Protein AF-A0A7V9HHV7-F1 (afdb_monomer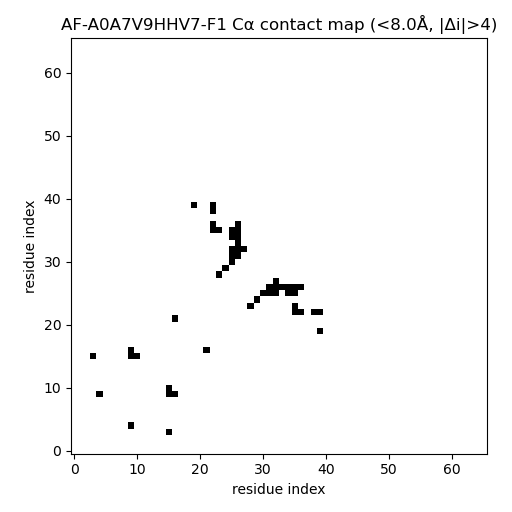)

pLDDT: mean 70.67, std 16.46, range [40.44, 93.0]

Radius of gyration: 16.37 Å; Cα contacts (8 Å, |Δi|>4): 26; chains: 1; bounding box: 44×30×32 Å

Sequence (66 aa):
FDLVYVMTGGGPANSTSLVIFYIYQQAFAYGNFGYAAAMASFLVVVLVLLTAVLFKLTKGGRFDFD

Mean predicted aligned error: 12.34 Å

Secondary structure (DSSP, 8-state):
--HHHHHHTT-SSSSSS-HHHHHHIIIIIS--HHHHHHHHHHHHHHHHHHHHHHHHHS-S------

Foldseek 3Di:
DPPLCPPPVCDDDCPSVPVLVVLVCCCPVVVNVVVSVVSVVVVVVVVVVVVVVCCVVCVVDPPPPD

Structure (mmCIF, N/CA/C/O backbone):
data_AF-A0A7V9HHV7-F1
#
_entry.id   AF-A0A7V9HHV7-F1
#
loop_
_atom_site.group_PDB
_atom_site.id
_atom_site.type_symbol
_atom_site.label_atom_id
_atom_site.label_alt_id
_atom_site.label_comp_id
_atom_site.label_asym_id
_atom_site.label_entity_id
_atom_site.label_seq_id
_atom_site.pdbx_PDB_ins_code
_atom_site.Cartn_x
_atom_site.Cartn_y
_atom_site.Cartn_z
_atom_site.occupancy
_atom_site.B_iso_or_equiv
_atom_site.auth_seq_id
_atom_site.auth_comp_id
_atom_site.auth_asym_id
_atom_site.auth_atom_id
_atom_site.pdbx_PDB_model_num
ATOM 1 N N . PHE A 1 1 ? 7.851 6.105 9.940 1.00 50.00 1 PHE A N 1
ATOM 2 C CA . PHE A 1 1 ? 6.439 6.072 10.367 1.00 50.00 1 PHE A CA 1
ATOM 3 C C . PHE A 1 1 ? 5.960 7.409 10.934 1.00 50.00 1 PHE A C 1
ATOM 5 O O . PHE A 1 1 ? 4.820 7.749 10.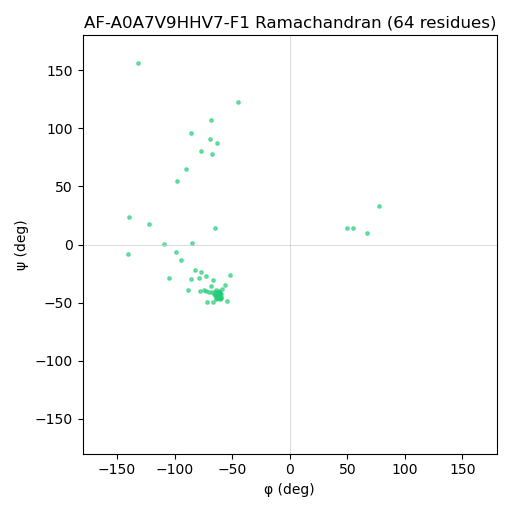665 1.00 50.00 1 PHE A O 1
ATOM 12 N N . ASP A 1 2 ? 6.811 8.216 11.579 1.00 40.44 2 ASP A N 1
ATOM 13 C CA . ASP A 1 2 ? 6.409 9.538 12.108 1.00 40.44 2 ASP A CA 1
ATOM 14 C C . ASP A 1 2 ? 6.280 10.682 11.082 1.00 40.44 2 ASP A C 1
ATOM 16 O O . ASP A 1 2 ? 5.550 11.643 11.311 1.00 40.44 2 ASP A O 1
ATOM 20 N N . LEU A 1 3 ? 6.955 10.610 9.928 1.00 50.50 3 LEU A N 1
ATOM 21 C CA . LEU A 1 3 ? 7.078 11.783 9.049 1.00 50.50 3 LEU A CA 1
ATOM 22 C C . LEU A 1 3 ? 5.777 12.164 8.309 1.00 50.50 3 LEU A C 1
ATOM 24 O O . LEU A 1 3 ? 5.575 13.326 7.983 1.00 50.50 3 LEU A O 1
ATOM 28 N N . VAL A 1 4 ? 4.876 11.212 8.045 1.00 50.75 4 VAL A N 1
ATOM 29 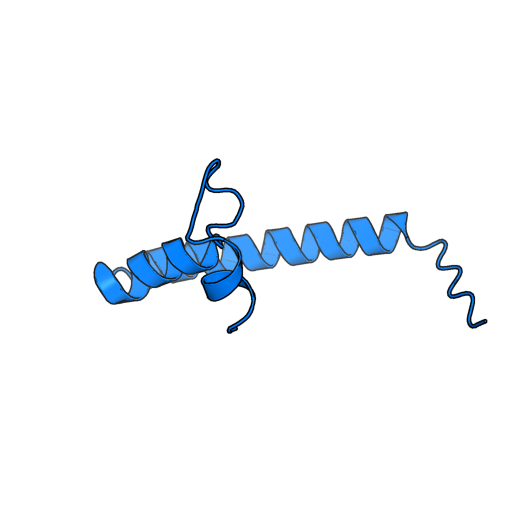C CA . VAL A 1 4 ? 3.659 11.470 7.242 1.00 50.75 4 VAL A CA 1
ATOM 30 C C . VAL A 1 4 ? 2.511 12.018 8.097 1.00 50.75 4 VAL A C 1
ATOM 32 O O . VAL A 1 4 ? 1.707 12.809 7.608 1.00 50.75 4 VAL A O 1
ATOM 35 N N . TYR A 1 5 ? 2.457 11.654 9.382 1.00 47.12 5 TYR A N 1
ATOM 36 C CA . TYR A 1 5 ? 1.384 12.081 10.283 1.00 47.12 5 TYR A CA 1
ATOM 37 C C . TYR A 1 5 ? 1.574 13.526 10.769 1.00 47.12 5 TYR A C 1
ATOM 39 O O . TYR A 1 5 ? 0.621 14.300 10.800 1.00 47.12 5 TYR A O 1
ATOM 47 N N . VAL A 1 6 ? 2.816 13.920 11.073 1.00 46.22 6 VAL A N 1
ATOM 48 C CA . VAL A 1 6 ? 3.126 15.247 11.635 1.00 46.22 6 VAL A CA 1
ATOM 49 C C . VAL A 1 6 ? 3.133 16.352 10.570 1.00 46.22 6 VAL A C 1
ATOM 51 O O . VAL A 1 6 ? 2.807 17.495 10.871 1.00 46.22 6 VAL A O 1
ATOM 54 N N . MET A 1 7 ? 3.461 16.028 9.314 1.00 45.97 7 MET A N 1
ATOM 55 C CA . MET A 1 7 ? 3.684 17.045 8.276 1.00 45.97 7 MET A CA 1
ATOM 56 C C . MET A 1 7 ? 2.409 17.577 7.599 1.00 45.97 7 MET A C 1
ATOM 58 O O . MET A 1 7 ? 2.475 18.652 7.014 1.00 45.97 7 MET A O 1
ATOM 62 N N . THR A 1 8 ? 1.264 16.869 7.611 1.00 47.75 8 THR A N 1
ATOM 63 C CA . THR A 1 8 ? 0.108 17.299 6.778 1.00 47.75 8 THR A CA 1
ATOM 64 C C . THR A 1 8 ? -1.287 17.183 7.386 1.00 47.75 8 THR A C 1
ATOM 66 O O . THR A 1 8 ? -2.231 17.668 6.765 1.00 47.75 8 THR A O 1
ATOM 69 N N . GLY A 1 9 ? -1.472 16.564 8.559 1.00 46.25 9 GLY A N 1
ATOM 70 C CA . GLY A 1 9 ? -2.788 16.518 9.218 1.00 46.25 9 GLY A CA 1
ATOM 71 C C . GLY A 1 9 ? -3.945 15.952 8.370 1.00 46.25 9 GLY A C 1
ATOM 72 O O . GLY A 1 9 ? -5.101 16.130 8.735 1.00 46.25 9 GLY A O 1
ATOM 73 N N . GLY A 1 10 ? -3.664 15.286 7.242 1.00 49.06 10 GLY A N 1
ATOM 74 C CA . GLY A 1 10 ? -4.679 14.661 6.392 1.00 49.06 10 GLY A CA 1
ATOM 75 C C . GLY A 1 10 ? -5.498 15.577 5.461 1.00 49.06 10 GLY A C 1
ATOM 76 O O . GLY A 1 10 ? -6.649 15.239 5.200 1.00 49.06 10 GLY A O 1
ATOM 77 N N . GLY A 1 11 ? -4.970 16.681 4.903 1.00 50.25 11 GLY A N 1
ATOM 78 C CA . GLY A 1 11 ? -5.697 17.491 3.885 1.00 50.25 11 GLY A CA 1
ATOM 79 C C . GLY A 1 11 ? -4.879 17.854 2.627 1.00 50.25 11 GLY A C 1
ATOM 80 O O . GLY A 1 11 ? -3.654 17.876 2.733 1.00 50.25 11 GLY A O 1
ATOM 81 N N . PRO A 1 12 ? -5.483 18.147 1.435 1.00 48.38 12 PRO A N 1
ATOM 82 C CA . PRO A 1 12 ? -6.909 18.330 1.098 1.00 48.38 12 PRO A CA 1
ATOM 83 C C . PRO A 1 12 ? -7.451 17.374 0.001 1.00 48.38 12 PRO A C 1
ATOM 85 O O . PRO A 1 12 ? -8.478 17.652 -0.612 1.00 48.38 12 PRO A O 1
ATOM 88 N N . ALA A 1 13 ? -6.758 16.270 -0.297 1.00 42.91 13 ALA A N 1
ATOM 89 C CA . ALA A 1 13 ? -7.071 15.453 -1.477 1.00 42.91 13 ALA A CA 1
ATOM 90 C C . ALA A 1 13 ? -6.997 13.939 -1.253 1.00 42.91 13 ALA A C 1
ATOM 92 O O . ALA A 1 13 ? -6.732 13.225 -2.210 1.00 42.91 13 ALA A O 1
ATOM 93 N N . ASN A 1 14 ? -7.145 13.417 -0.025 1.00 49.22 14 ASN A N 1
ATOM 94 C CA . ASN A 1 14 ? -7.019 11.967 0.246 1.00 49.22 14 ASN A CA 1
ATOM 95 C C . ASN A 1 14 ? -5.739 11.311 -0.341 1.00 49.22 14 ASN A C 1
ATOM 97 O O . ASN A 1 14 ? -5.638 10.092 -0.409 1.00 49.22 14 ASN A O 1
ATOM 101 N N . SER A 1 15 ? -4.749 12.111 -0.754 1.00 44.50 15 SER A N 1
ATOM 102 C CA . SER A 1 15 ? -3.606 11.679 -1.567 1.00 44.50 15 SER A CA 1
ATOM 103 C C . SER A 1 15 ? -2.397 11.320 -0.701 1.00 44.50 15 SER A C 1
ATOM 105 O O . SER A 1 15 ? -1.455 10.693 -1.173 1.00 44.50 15 SER A O 1
ATOM 107 N N . THR A 1 16 ? -2.447 11.693 0.580 1.00 49.56 16 THR A N 1
ATOM 108 C CA . THR A 1 16 ? -1.544 11.274 1.663 1.00 49.56 16 THR A CA 1
ATOM 109 C C . THR A 1 16 ? -2.220 10.341 2.666 1.00 49.56 16 THR A C 1
ATOM 111 O O . THR A 1 16 ? -1.561 9.868 3.592 1.00 49.56 16 THR A O 1
ATOM 114 N N . SER A 1 17 ? -3.503 10.008 2.472 1.00 53.56 17 SER A N 1
ATOM 115 C CA . SER A 1 17 ? -4.117 8.867 3.150 1.00 53.56 17 SER A CA 1
ATOM 116 C C . SER A 1 17 ? -3.478 7.622 2.557 1.00 53.56 17 SER A C 1
ATOM 118 O O . SER A 1 17 ? -3.907 7.122 1.520 1.00 53.56 17 SER A O 1
ATOM 120 N N . LEU A 1 18 ? -2.386 7.165 3.176 1.00 66.38 18 LEU A N 1
ATOM 121 C CA . LEU A 1 18 ? -1.739 5.908 2.827 1.00 66.38 18 LEU A CA 1
ATOM 122 C C . LEU A 1 18 ? -2.855 4.873 2.681 1.00 66.38 18 LEU A C 1
ATOM 124 O O . LEU A 1 18 ? -3.620 4.682 3.620 1.00 66.38 18 LEU A O 1
ATOM 128 N N . VAL A 1 19 ? -2.980 4.215 1.527 1.00 69.50 19 VAL A N 1
ATOM 129 C CA . VAL A 1 19 ? -3.998 3.161 1.318 1.00 69.50 19 VAL A CA 1
ATOM 130 C C . VAL A 1 19 ? -3.920 2.106 2.439 1.00 69.50 19 VAL A C 1
ATOM 132 O O . VAL A 1 19 ? -4.917 1.521 2.854 1.00 69.50 19 VAL A O 1
ATOM 135 N N . ILE A 1 20 ? -2.731 1.967 3.025 1.00 71.69 20 ILE A N 1
ATOM 136 C CA . ILE A 1 20 ? -2.432 1.206 4.237 1.00 71.69 20 ILE A CA 1
ATOM 137 C C . ILE A 1 20 ? -3.249 1.619 5.474 1.00 71.69 20 ILE A C 1
ATOM 139 O O . ILE A 1 20 ? -3.608 0.754 6.263 1.00 71.69 20 ILE A O 1
ATOM 143 N N . PHE A 1 21 ? -3.587 2.897 5.648 1.00 76.75 21 PHE A N 1
ATOM 144 C CA . PHE A 1 21 ? -4.420 3.392 6.745 1.00 76.75 21 PHE A CA 1
ATOM 145 C C . PHE A 1 21 ? -5.864 2.900 6.621 1.00 76.75 21 PHE A C 1
ATOM 147 O O . PHE A 1 21 ? -6.458 2.464 7.604 1.00 76.75 21 PHE A O 1
ATOM 154 N N . TYR A 1 22 ? -6.409 2.887 5.403 1.00 77.44 22 TYR A N 1
ATOM 155 C CA . TYR A 1 22 ? -7.738 2.333 5.148 1.00 77.44 22 TYR A CA 1
ATOM 156 C C . TYR A 1 22 ? -7.767 0.817 5.390 1.00 77.44 22 TYR A C 1
ATOM 158 O O . TYR A 1 22 ? -8.662 0.304 6.058 1.00 77.44 22 TYR A O 1
ATOM 166 N N . ILE A 1 23 ? -6.733 0.103 4.932 1.00 80.44 23 ILE A N 1
ATOM 167 C CA . ILE A 1 23 ? -6.558 -1.332 5.202 1.00 80.44 23 ILE A CA 1
ATOM 168 C C . ILE A 1 23 ? -6.452 -1.596 6.710 1.00 80.44 23 ILE A C 1
ATOM 170 O O . ILE A 1 23 ? -7.066 -2.534 7.215 1.00 80.44 23 ILE A O 1
ATOM 174 N N . TYR A 1 24 ? -5.711 -0.757 7.439 1.00 78.69 24 TYR A N 1
ATOM 175 C CA . TYR A 1 24 ? -5.562 -0.854 8.888 1.00 78.69 24 TYR A CA 1
ATOM 176 C C . TYR A 1 24 ? -6.899 -0.659 9.607 1.00 78.69 24 TYR A C 1
ATOM 178 O O . TYR A 1 24 ? -7.259 -1.460 10.466 1.00 78.69 24 TYR A O 1
ATOM 186 N N . GLN A 1 25 ? -7.676 0.353 9.220 1.00 79.75 25 GLN A N 1
ATOM 187 C CA . GLN A 1 25 ? -9.008 0.575 9.776 1.00 79.75 25 GLN A CA 1
ATOM 188 C C . GLN A 1 25 ? -9.930 -0.623 9.489 1.00 79.75 25 GLN A C 1
ATOM 190 O O . GLN A 1 25 ? -10.642 -1.089 10.374 1.00 79.75 25 GLN A O 1
ATOM 195 N N . GLN A 1 26 ? -9.853 -1.208 8.296 1.00 79.88 26 GLN A N 1
ATOM 196 C CA . GLN A 1 26 ? -10.644 -2.383 7.935 1.00 79.88 26 GLN A CA 1
ATOM 197 C C . GLN A 1 26 ? -10.240 -3.658 8.688 1.00 79.88 26 GLN A C 1
ATOM 199 O O . GLN A 1 26 ? -11.109 -4.445 9.065 1.00 79.88 26 GLN A O 1
ATOM 204 N N . ALA A 1 27 ? -8.947 -3.840 8.958 1.00 80.62 27 ALA A N 1
ATOM 205 C CA . ALA A 1 27 ? -8.435 -4.955 9.748 1.00 80.62 27 ALA A CA 1
ATOM 206 C C . ALA A 1 27 ? -8.787 -4.812 11.236 1.00 80.62 27 ALA A C 1
ATOM 208 O O . ALA A 1 27 ? -9.312 -5.746 11.831 1.00 80.62 27 ALA A O 1
ATOM 209 N N . PHE A 1 28 ? -8.519 -3.647 11.833 1.00 79.00 28 PHE A N 1
ATOM 210 C CA . PHE A 1 28 ? -8.530 -3.475 13.289 1.00 79.00 28 PHE A CA 1
ATOM 211 C C .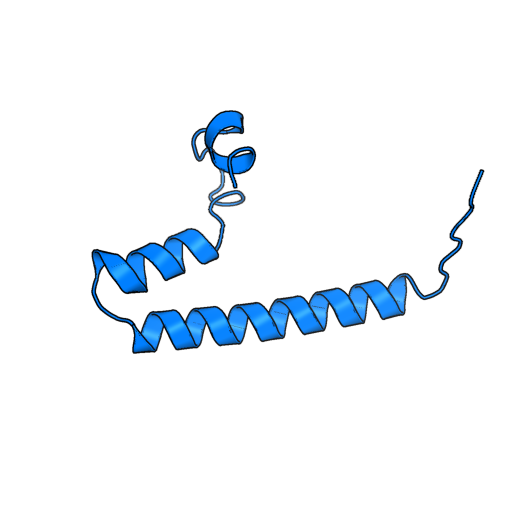 PHE A 1 28 ? -9.754 -2.738 13.837 1.00 79.00 28 PHE A C 1
ATOM 213 O O . PHE A 1 28 ? -10.148 -3.013 14.965 1.00 79.00 28 PHE A O 1
ATOM 220 N N . ALA A 1 29 ? -10.376 -1.835 13.073 1.00 78.06 29 ALA A N 1
ATOM 221 C CA . ALA A 1 29 ? -11.585 -1.131 13.516 1.00 78.06 29 ALA A CA 1
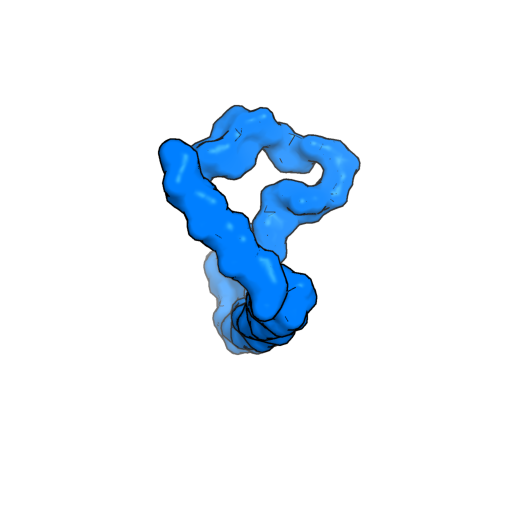ATOM 222 C C . ALA A 1 29 ? -12.862 -1.905 13.163 1.00 78.06 29 ALA A C 1
ATOM 224 O O . ALA A 1 29 ? -13.786 -1.967 13.968 1.00 78.06 29 ALA A O 1
ATOM 225 N N . TYR A 1 30 ? -12.901 -2.525 11.980 1.00 78.75 30 TYR A N 1
ATOM 226 C CA . TYR A 1 30 ? -14.057 -3.304 11.519 1.00 78.75 30 TYR A CA 1
ATOM 227 C C . TYR A 1 30 ? -13.905 -4.821 11.717 1.00 78.75 30 TYR A C 1
ATOM 229 O O . TYR A 1 30 ? -14.849 -5.560 11.454 1.00 78.75 30 TYR A O 1
ATOM 237 N N . GLY A 1 31 ? -12.733 -5.301 12.155 1.00 80.69 31 GLY A N 1
ATOM 238 C CA . GLY A 1 31 ? -12.466 -6.730 12.386 1.00 80.69 31 GLY A CA 1
ATOM 239 C C . GLY A 1 31 ? -12.458 -7.594 11.117 1.00 80.69 31 GLY A C 1
ATOM 240 O O . GLY A 1 31 ? -12.413 -8.822 11.192 1.00 80.69 31 GLY A O 1
ATOM 241 N N . ASN A 1 32 ? -12.490 -6.978 9.933 1.00 82.25 32 ASN A N 1
ATOM 242 C CA . ASN A 1 32 ? -12.592 -7.658 8.645 1.00 82.25 32 ASN A CA 1
ATOM 243 C C . ASN A 1 32 ? -11.201 -7.987 8.094 1.00 82.25 32 ASN A C 1
ATOM 245 O O . ASN A 1 32 ? -10.783 -7.492 7.042 1.00 82.25 32 ASN A O 1
ATOM 249 N N . PHE A 1 33 ? -10.484 -8.858 8.802 1.00 80.56 33 PHE A N 1
ATOM 250 C CA . PHE A 1 33 ? -9.106 -9.232 8.474 1.00 80.56 33 PHE A CA 1
ATOM 251 C C . PHE A 1 33 ? -8.954 -9.842 7.075 1.00 80.56 33 PHE A C 1
ATOM 253 O O . PHE A 1 33 ? -7.990 -9.529 6.385 1.00 80.56 33 PHE A O 1
ATOM 260 N N . GLY A 1 34 ? -9.908 -10.664 6.621 1.00 84.44 34 GLY A N 1
ATOM 261 C CA . GLY A 1 34 ? -9.848 -11.288 5.292 1.00 84.44 34 GLY A CA 1
ATOM 262 C C . GLY A 1 34 ? -9.927 -10.271 4.150 1.00 84.44 34 GLY A C 1
ATOM 263 O O . GLY A 1 34 ? -9.144 -10.323 3.203 1.00 84.44 34 GLY A O 1
ATOM 264 N N . TYR A 1 35 ? -10.825 -9.293 4.271 1.00 85.94 35 TYR A N 1
ATOM 265 C CA . TYR A 1 35 ? -10.970 -8.232 3.276 1.00 85.94 35 TYR A CA 1
ATOM 266 C C . TYR A 1 35 ? -9.771 -7.274 3.304 1.00 85.94 35 TYR A C 1
ATOM 268 O O . TYR A 1 35 ? -9.228 -6.922 2.258 1.00 85.94 35 TYR A O 1
ATOM 276 N N . ALA A 1 36 ? -9.282 -6.926 4.496 1.00 83.31 36 ALA 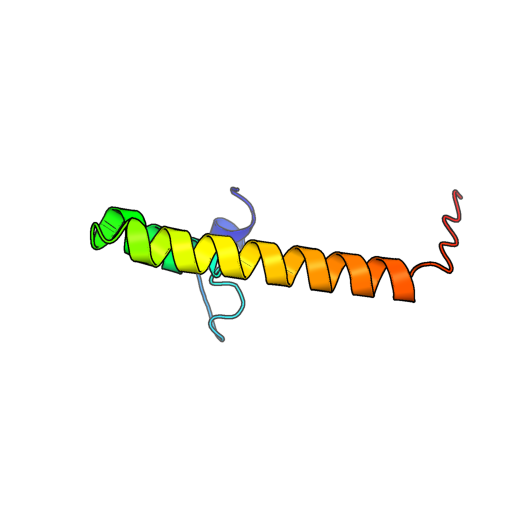A N 1
ATOM 277 C CA . ALA A 1 36 ? -8.067 -6.131 4.642 1.00 83.31 36 ALA A CA 1
ATOM 278 C C . ALA A 1 36 ? -6.829 -6.840 4.056 1.00 83.31 36 ALA A C 1
A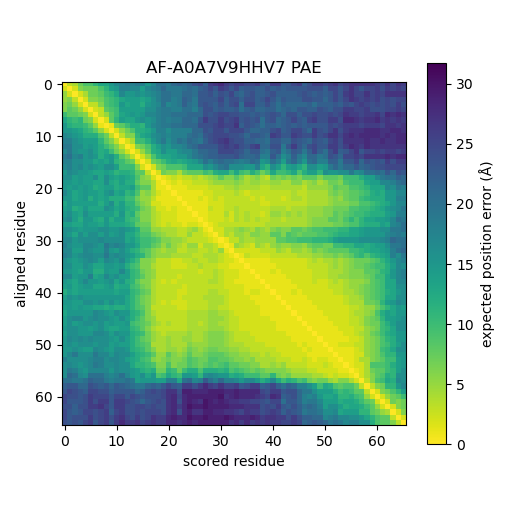TOM 280 O O . ALA A 1 36 ? -6.028 -6.210 3.364 1.00 83.31 36 ALA A O 1
ATOM 281 N N . ALA A 1 37 ? -6.695 -8.154 4.258 1.00 85.12 37 ALA A N 1
ATOM 282 C CA . ALA A 1 37 ? -5.608 -8.953 3.693 1.00 85.12 37 ALA A CA 1
ATOM 283 C C . ALA A 1 37 ? -5.664 -9.004 2.156 1.00 85.12 37 ALA A C 1
ATOM 285 O O . ALA A 1 37 ? -4.631 -8.852 1.501 1.00 85.12 37 ALA A O 1
ATOM 286 N N . ALA A 1 38 ? -6.858 -9.135 1.567 1.00 90.50 38 ALA A N 1
ATOM 287 C CA . ALA A 1 38 ? -7.034 -9.079 0.116 1.00 90.50 38 ALA A CA 1
ATOM 288 C C . ALA A 1 38 ? -6.580 -7.721 -0.448 1.00 90.50 38 ALA A C 1
ATOM 290 O O . ALA A 1 38 ? -5.780 -7.674 -1.384 1.00 90.50 38 ALA A O 1
ATOM 291 N N . MET A 1 39 ? -6.998 -6.618 0.180 1.00 87.25 39 MET A N 1
ATOM 292 C CA . MET A 1 39 ? -6.580 -5.268 -0.211 1.00 87.25 39 MET A CA 1
ATOM 293 C C . MET A 1 39 ? -5.066 -5.053 -0.075 1.00 87.25 39 MET A C 1
ATOM 295 O O . MET A 1 39 ? -4.448 -4.463 -0.961 1.00 87.25 39 MET A O 1
ATOM 299 N N . ALA A 1 40 ? -4.453 -5.559 0.999 1.00 84.81 40 ALA A N 1
ATOM 300 C CA . ALA A 1 40 ? -3.008 -5.488 1.202 1.00 84.81 40 ALA A CA 1
ATOM 301 C C . ALA A 1 40 ? -2.242 -6.273 0.131 1.00 84.81 40 ALA A C 1
ATOM 303 O O . ALA A 1 40 ? -1.286 -5.756 -0.445 1.00 84.81 40 ALA A O 1
ATOM 304 N N . SER A 1 41 ? -2.682 -7.496 -0.177 1.00 87.38 41 SER A N 1
ATOM 305 C CA . SER A 1 41 ? -2.045 -8.334 -1.199 1.00 87.38 41 SER A CA 1
ATOM 306 C C . SER A 1 41 ? -2.121 -7.701 -2.593 1.00 87.38 41 SER A C 1
ATOM 308 O O . SER A 1 41 ? -1.119 -7.661 -3.306 1.00 87.38 41 SER A O 1
ATOM 310 N N . PHE A 1 42 ? -3.266 -7.112 -2.952 1.00 89.88 42 PHE A N 1
ATOM 311 C CA . PHE A 1 42 ? -3.432 -6.376 -4.202 1.00 89.88 42 PHE A CA 1
ATOM 312 C C . PHE A 1 42 ? -2.492 -5.169 -4.282 1.00 89.88 42 PHE A C 1
ATOM 314 O O . PHE A 1 42 ? -1.818 -4.968 -5.292 1.00 89.88 42 PHE A O 1
ATOM 321 N N . LEU A 1 43 ? -2.389 -4.396 -3.198 1.00 87.81 43 LEU A N 1
ATOM 322 C CA . LEU A 1 43 ? -1.493 -3.244 -3.120 1.00 87.81 43 LEU A CA 1
ATOM 323 C C . LEU A 1 43 ? -0.031 -3.651 -3.339 1.00 87.81 43 LEU A C 1
ATOM 325 O O . LEU A 1 43 ? 0.681 -2.982 -4.086 1.00 87.81 43 LEU A O 1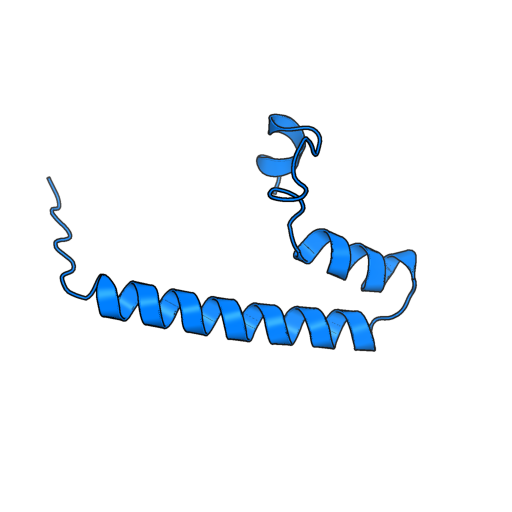
ATOM 329 N N . VAL A 1 44 ? 0.406 -4.767 -2.748 1.00 88.44 44 VAL A N 1
ATOM 330 C CA . VAL A 1 44 ? 1.758 -5.308 -2.960 1.00 88.44 44 VAL A CA 1
ATOM 331 C C . VAL A 1 44 ? 1.992 -5.641 -4.432 1.00 88.44 44 VAL A C 1
ATOM 333 O O . VAL A 1 44 ? 3.020 -5.250 -4.981 1.00 88.44 44 VAL A O 1
ATOM 336 N N . VAL A 1 45 ? 1.041 -6.302 -5.095 1.00 93.00 45 VAL A N 1
ATOM 337 C CA . VAL A 1 45 ? 1.151 -6.623 -6.528 1.00 93.00 45 VAL A CA 1
ATOM 338 C C . VAL A 1 45 ? 1.284 -5.351 -7.368 1.00 93.00 45 VAL A C 1
ATOM 340 O O . VAL A 1 45 ? 2.162 -5.274 -8.227 1.00 93.00 45 VAL A O 1
ATOM 343 N N . VAL A 1 46 ? 0.470 -4.329 -7.094 1.00 89.31 46 VAL A N 1
ATOM 344 C CA . VAL A 1 46 ? 0.539 -3.038 -7.797 1.00 89.31 46 VAL A CA 1
ATOM 345 C C . VAL A 1 46 ? 1.889 -2.358 -7.574 1.00 89.31 46 VAL A C 1
ATOM 347 O O . VAL A 1 46 ? 2.490 -1.885 -8.536 1.00 89.31 46 VAL A O 1
ATOM 350 N N . LEU A 1 47 ? 2.403 -2.339 -6.342 1.00 85.88 47 LEU A N 1
ATOM 351 C CA . LEU A 1 47 ? 3.716 -1.764 -6.052 1.00 85.88 47 LEU A CA 1
ATOM 352 C C . LEU A 1 47 ? 4.834 -2.511 -6.772 1.00 85.88 47 LEU A C 1
ATOM 354 O O . LEU A 1 47 ? 5.675 -1.868 -7.386 1.00 85.88 47 LEU A O 1
ATOM 358 N N . VAL A 1 48 ? 4.827 -3.844 -6.759 1.00 88.38 48 VAL A N 1
ATOM 359 C CA . VAL A 1 48 ? 5.828 -4.649 -7.473 1.00 88.38 48 VAL A CA 1
ATOM 360 C C . VAL A 1 48 ? 5.787 -4.360 -8.971 1.00 88.38 48 VAL A C 1
ATOM 362 O O . VAL A 1 48 ? 6.839 -4.196 -9.585 1.00 88.38 48 VAL A O 1
ATOM 365 N N . LEU A 1 49 ? 4.596 -4.240 -9.560 1.00 91.00 49 LEU A N 1
ATOM 366 C CA . LEU A 1 49 ? 4.442 -3.874 -10.968 1.00 91.00 49 LEU A CA 1
ATOM 367 C C . LEU A 1 49 ? 4.967 -2.467 -11.249 1.00 91.00 49 LEU A C 1
ATOM 369 O O . LEU A 1 49 ? 5.734 -2.283 -12.191 1.00 91.00 49 LEU A O 1
ATOM 373 N N . LEU A 1 50 ? 4.607 -1.484 -10.424 1.00 86.12 50 LEU A N 1
ATOM 374 C CA . LEU A 1 50 ? 5.091 -0.112 -10.559 1.00 86.12 50 LEU A CA 1
ATOM 375 C C . LEU A 1 50 ? 6.608 -0.042 -10.410 1.00 86.12 50 LEU A C 1
ATOM 377 O O . LEU A 1 50 ? 7.264 0.571 -11.245 1.00 86.12 50 LEU A O 1
ATOM 381 N N . THR A 1 51 ? 7.178 -0.706 -9.405 1.00 86.50 51 THR A N 1
ATOM 382 C CA . THR A 1 51 ? 8.624 -0.801 -9.208 1.00 86.50 51 THR A CA 1
ATOM 383 C C . THR A 1 51 ? 9.285 -1.491 -10.391 1.00 86.50 51 THR A C 1
ATOM 385 O O . THR A 1 51 ? 10.286 -0.984 -10.875 1.00 86.50 51 THR A O 1
ATOM 388 N N . ALA A 1 52 ? 8.736 -2.586 -10.919 1.00 87.25 52 ALA A N 1
ATOM 389 C CA . ALA A 1 52 ? 9.288 -3.263 -12.091 1.00 87.25 52 ALA A CA 1
ATOM 390 C C . ALA A 1 52 ? 9.239 -2.381 -13.351 1.00 87.25 52 ALA A C 1
ATOM 392 O O . ALA A 1 52 ? 10.193 -2.365 -14.128 1.00 87.25 52 ALA A O 1
ATOM 393 N N . VAL A 1 53 ? 8.158 -1.620 -13.545 1.00 86.81 53 VAL A N 1
ATOM 394 C CA . VAL A 1 53 ? 8.015 -0.652 -14.643 1.00 86.81 53 VAL A CA 1
ATOM 395 C C . VAL A 1 53 ? 9.001 0.498 -14.479 1.00 86.81 53 VAL A C 1
ATOM 397 O O . VAL A 1 53 ? 9.739 0.782 -15.417 1.00 86.81 53 VAL A O 1
ATOM 400 N N . LEU A 1 54 ? 9.077 1.105 -13.293 1.00 83.38 54 LEU A N 1
ATOM 401 C CA . LEU A 1 54 ? 10.074 2.119 -12.944 1.00 83.38 54 LEU A CA 1
ATOM 402 C C . LEU A 1 54 ? 11.478 1.589 -13.204 1.00 83.38 54 LEU A C 1
ATOM 404 O O . LEU A 1 54 ? 12.240 2.220 -13.912 1.00 83.38 54 LEU A O 1
ATOM 408 N N . PHE A 1 55 ? 11.807 0.388 -12.743 1.00 84.19 55 PHE A N 1
ATOM 409 C CA . PHE A 1 55 ? 13.129 -0.200 -12.932 1.00 84.19 55 PHE A CA 1
ATOM 410 C C . PHE A 1 55 ? 13.431 -0.525 -14.398 1.00 84.19 55 PHE A C 1
ATOM 412 O O . PHE A 1 55 ? 14.584 -0.468 -14.809 1.00 84.19 55 PHE A O 1
ATOM 419 N N . LYS A 1 56 ? 12.415 -0.854 -15.206 1.00 79.69 56 LYS A N 1
ATOM 420 C CA . LYS A 1 56 ? 12.553 -1.066 -16.654 1.00 79.69 56 LYS A CA 1
ATOM 421 C C . LYS A 1 56 ? 12.718 0.254 -17.414 1.00 79.69 56 LYS A C 1
ATOM 423 O O . LYS A 1 56 ? 13.515 0.301 -18.344 1.00 79.69 56 LYS A O 1
ATOM 428 N N . LEU A 1 57 ? 12.000 1.307 -17.024 1.00 78.62 57 LEU A N 1
ATOM 429 C CA . LEU A 1 57 ? 12.106 2.654 -17.602 1.00 78.62 57 LEU A CA 1
ATOM 430 C C . LEU A 1 57 ? 13.412 3.345 -17.181 1.00 78.62 57 LEU A C 1
ATOM 432 O O . LEU A 1 57 ? 14.086 3.961 -17.997 1.00 78.62 57 LEU A O 1
ATOM 436 N N . THR A 1 58 ? 13.806 3.176 -15.923 1.00 77.44 58 THR A N 1
ATOM 437 C CA . THR A 1 58 ? 15.043 3.682 -15.319 1.00 77.44 58 THR A CA 1
ATOM 438 C C . THR A 1 58 ? 16.227 2.741 -15.560 1.00 77.44 58 THR A C 1
ATOM 440 O O . THR A 1 58 ? 17.342 3.070 -15.180 1.00 77.44 58 THR A O 1
ATOM 443 N N . LYS A 1 59 ? 16.058 1.617 -16.279 1.00 57.59 59 LYS A N 1
ATOM 444 C CA . LYS A 1 59 ? 17.150 0.717 -16.716 1.00 57.59 59 LYS A CA 1
ATOM 445 C C . LYS A 1 59 ? 18.130 1.357 -17.717 1.00 57.59 59 LYS A C 1
ATOM 447 O O . LYS A 1 59 ? 18.929 0.649 -18.318 1.00 57.59 59 LYS A O 1
ATOM 452 N N . GLY A 1 60 ? 18.099 2.678 -17.871 1.00 56.53 60 GLY A N 1
ATOM 453 C CA . GLY A 1 60 ? 19.265 3.503 -18.180 1.00 56.53 60 GLY A CA 1
ATOM 454 C C . GLY A 1 60 ? 19.826 4.129 -16.902 1.00 56.53 60 GLY A C 1
ATOM 455 O O . GLY A 1 60 ? 19.908 5.349 -16.811 1.00 56.53 60 GLY A O 1
ATOM 456 N N . GLY A 1 61 ? 20.142 3.301 -15.900 1.00 60.81 61 GLY A N 1
ATOM 457 C CA . GLY A 1 61 ? 20.675 3.742 -14.618 1.00 60.81 61 GLY A CA 1
ATOM 458 C C . GLY A 1 61 ? 22.030 4.407 -14.807 1.00 60.81 61 GLY A C 1
ATOM 459 O O . GLY A 1 61 ? 23.058 3.749 -14.677 1.00 60.81 61 GLY A O 1
ATOM 460 N N . ARG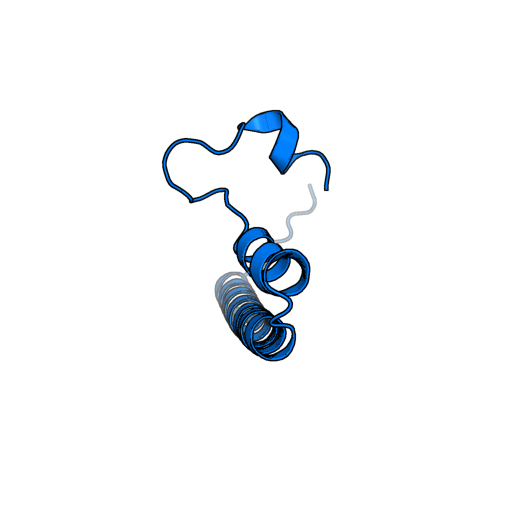 A 1 62 ? 22.042 5.712 -15.084 1.00 57.66 62 ARG A N 1
ATOM 461 C CA . ARG A 1 62 ? 23.195 6.544 -14.771 1.00 57.66 62 ARG A CA 1
ATOM 462 C C . ARG A 1 62 ? 23.135 6.813 -13.275 1.00 57.66 62 ARG A C 1
ATOM 464 O O . ARG A 1 62 ? 22.614 7.825 -12.822 1.00 57.66 62 ARG A O 1
ATOM 471 N N . PHE A 1 63 ? 23.604 5.829 -12.517 1.00 60.56 63 PHE A N 1
ATOM 472 C CA . PHE A 1 63 ? 24.155 6.075 -11.196 1.00 60.56 63 PHE A CA 1
ATOM 473 C C . PHE A 1 63 ? 25.454 6.859 -11.423 1.00 60.56 63 PHE A C 1
ATOM 475 O O . PHE A 1 63 ? 26.531 6.269 -11.457 1.00 60.56 63 PHE A O 1
ATOM 482 N N . ASP A 1 64 ? 25.331 8.161 -11.702 1.00 59.41 64 ASP A N 1
ATOM 483 C CA . ASP A 1 64 ? 26.456 9.078 -11.527 1.00 59.41 64 ASP A CA 1
ATOM 484 C C . ASP A 1 64 ? 26.690 9.156 -10.022 1.00 59.41 64 ASP A C 1
ATOM 486 O O . ASP A 1 64 ? 25.860 9.665 -9.266 1.00 59.41 64 ASP A O 1
ATOM 490 N N . PHE A 1 65 ? 27.781 8.531 -9.601 1.00 56.47 65 PHE A N 1
ATOM 491 C CA . PHE A 1 65 ? 28.429 8.825 -8.341 1.00 56.47 65 PHE A CA 1
ATOM 492 C C . PHE A 1 65 ? 29.374 9.995 -8.630 1.00 56.47 65 PHE A C 1
ATOM 494 O O . PHE A 1 65 ? 30.472 9.762 -9.133 1.00 56.47 65 PHE A O 1
ATOM 501 N N . ASP A 1 66 ? 28.916 11.217 -8.362 1.00 50.03 66 ASP A N 1
ATOM 502 C CA . ASP A 1 66 ? 29.797 12.366 -8.120 1.00 50.03 66 ASP A CA 1
ATOM 503 C C . ASP A 1 66 ? 30.063 12.486 -6.610 1.00 50.03 66 ASP A C 1
ATOM 505 O O . ASP A 1 66 ? 29.095 12.323 -5.824 1.00 50.03 66 ASP A O 1
#

Solvent-accessible surface area (backbone atoms only — not comparable to full-atom values): 4069 Å² total; per-residue (Å²): 129,68,71,70,62,76,72,50,80,82,67,94,68,71,80,79,56,51,70,63,55,57,34,46,43,33,30,73,74,68,64,38,46,70,63,22,48,51,55,50,54,52,50,50,53,52,49,51,50,50,51,51,48,49,51,61,71,49,65,73,69,77,78,77,84,127